Protein AF-A0A517Y2Q1-F1 (afdb_monomer)

Foldseek 3Di:
DDPVQCLVLLVVLCVPCLVVLLVLLLVLADDDDRLCSQLNFAAPPDDDPSNNSSHQPALVSLLVQCVPPPRVVSNLSSLVSNLPDPPDALCSRQNPPSSVSLLRSLLSNCVNDDPPGSSQSSCCVHPVSDHDLVSCVSRVNHD

Radius of gyration: 13.89 Å; Cα contacts (8 Å, |Δi|>4): 189; chains: 1; bounding box: 36×33×30 Å

Nearest PDB structures (foldseek):
  2jek-assembly1_A  TM=9.852E-01  e=1.139E-14  Mycobacterium tuberculosis H37Rv
  3fex-assembly3_C  TM=3.841E-01  e=2.816E+00  Homo sapiens

Secondary structure (DSSP, 8-state):
---TT-THHHHHHHHHHHHHHHHHHHTT---SS-HHHHS--BTTS--SHHHHHT-B-SHHHHHHHHHSTTHHHHHHHHHHHHHT-TT--HHHHH-TTHHHHHHHHHHHHHTTSPTT-HHHHHHHHHHTT---HHHHHHTT---

Organism: NCBI:txid2528023

Solvent-accessible surface area (backbone atoms only — not comparable to full-atom values): 8040 Å² total; per-residue (Å²): 142,82,66,93,75,54,60,64,59,40,55,63,62,38,70,80,44,47,70,55,53,45,51,25,34,60,70,40,38,58,85,76,96,50,60,47,60,68,49,45,30,55,48,83,77,48,87,49,73,65,35,53,72,39,25,38,86,44,70,72,48,50,42,50,42,54,70,31,90,63,54,19,60,52,45,54,51,47,45,46,35,50,63,65,42,74,99,60,52,42,51,66,26,49,30,88,72,44,30,62,38,50,43,28,17,26,38,56,48,40,74,64,46,66,91,89,33,64,32,48,51,40,27,43,72,62,45,81,54,56,68,35,62,67,53,32,41,76,72,71,72,45,132

InterPro domains:
  IPR014937 Protein of unknown function DUF1810 [PF08837] (4-139)
  IPR014937 Protein of unknown function DUF1810 [PIRSF008546] (1-140)
  IPR036287 Rv1873-like superfamily [G3DSA:1.25.40.380] (1-141)
  IPR036287 Rv1873-like superfamily [SSF140736] (3-140)

Structure (mmCIF, N/CA/C/O backbone):
data_AF-A0A517Y2Q1-F1
#
_entry.id   AF-A0A517Y2Q1-F1
#
loop_
_atom_site.group_PDB
_atom_site.id
_atom_site.type_symbol
_atom_site.label_atom_id
_atom_site.label_alt_id
_atom_site.label_comp_id
_atom_site.label_asym_id
_atom_site.label_entity_id
_atom_site.label_seq_id
_atom_site.pdbx_PDB_ins_code
_atom_site.Cartn_x
_atom_site.Cartn_y
_atom_site.Cartn_z
_atom_site.occupancy
_atom_site.B_iso_or_equiv
_atom_site.auth_seq_id
_atom_site.auth_comp_id
_atom_site.auth_asym_id
_atom_site.auth_atom_id
_atom_site.pdbx_PDB_model_num
ATOM 1 N N . MET A 1 1 ? 19.030 -11.825 -15.590 1.00 51.19 1 MET A N 1
ATOM 2 C CA . MET A 1 1 ? 18.817 -11.347 -14.207 1.00 51.19 1 MET A CA 1
ATOM 3 C C . MET A 1 1 ? 19.024 -9.845 -14.187 1.00 51.19 1 MET A C 1
ATOM 5 O O . MET A 1 1 ? 20.141 -9.390 -13.989 1.00 51.19 1 MET A O 1
ATOM 9 N N . SER A 1 2 ? 17.977 -9.079 -14.462 1.00 71.06 2 SER A N 1
ATOM 10 C CA . SER A 1 2 ? 17.989 -7.628 -14.285 1.00 71.06 2 SER A CA 1
ATOM 11 C C . SER A 1 2 ? 16.870 -7.298 -13.309 1.00 71.06 2 SER A C 1
ATOM 13 O O . SER A 1 2 ? 15.712 -7.567 -13.613 1.00 71.06 2 SER A O 1
ATOM 15 N N . ASP A 1 3 ? 17.223 -6.761 -12.145 1.00 84.56 3 ASP A N 1
ATOM 16 C CA . ASP A 1 3 ? 16.292 -6.111 -11.219 1.00 84.56 3 ASP A CA 1
ATOM 17 C C . ASP A 1 3 ? 16.521 -4.595 -11.335 1.00 84.56 3 ASP A C 1
ATOM 19 O O . ASP A 1 3 ? 17.195 -4.008 -10.487 1.00 84.56 3 ASP A O 1
ATOM 23 N N . PRO A 1 4 ? 16.075 -3.958 -12.440 1.00 92.69 4 PRO A N 1
ATOM 24 C CA . PRO A 1 4 ? 16.387 -2.555 -12.723 1.00 92.69 4 PRO A CA 1
ATOM 25 C C . PRO A 1 4 ? 15.811 -1.595 -11.676 1.00 92.69 4 PRO A C 1
ATOM 27 O O . PRO A 1 4 ? 16.238 -0.446 -11.607 1.00 92.69 4 PRO A O 1
ATOM 30 N N . PHE A 1 5 ? 14.860 -2.067 -10.867 1.00 97.00 5 PHE A N 1
ATOM 31 C CA . PHE A 1 5 ? 14.202 -1.293 -9.827 1.00 97.00 5 PHE A CA 1
ATOM 32 C C . PHE A 1 5 ? 14.641 -1.678 -8.404 1.00 97.00 5 PHE A C 1
ATOM 34 O O . PHE A 1 5 ? 14.122 -1.092 -7.464 1.00 97.00 5 PHE A O 1
ATOM 41 N N . ASP A 1 6 ? 15.562 -2.634 -8.207 1.00 97.19 6 ASP A N 1
ATOM 42 C CA . ASP A 1 6 ? 15.908 -3.201 -6.883 1.00 97.19 6 ASP A CA 1
ATOM 43 C C . ASP A 1 6 ? 14.653 -3.602 -6.074 1.00 97.19 6 ASP A C 1
ATOM 45 O O . ASP A 1 6 ? 14.491 -3.243 -4.903 1.00 97.19 6 ASP A O 1
ATOM 49 N N . LEU A 1 7 ? 13.713 -4.328 -6.692 1.00 98.19 7 LEU A N 1
ATOM 50 C CA . LEU A 1 7 ? 12.525 -4.867 -6.016 1.00 98.19 7 LEU A CA 1
ATOM 51 C C . LEU A 1 7 ?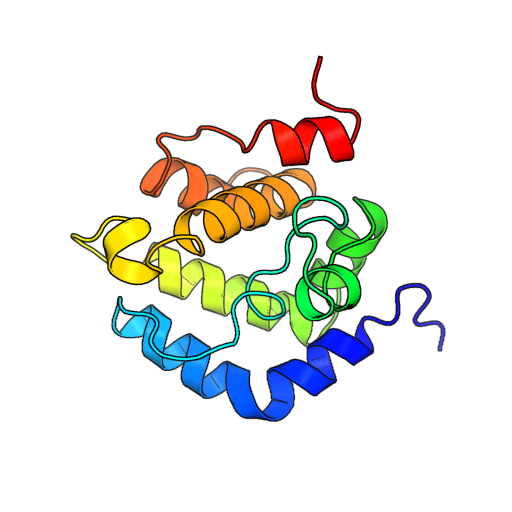 12.898 -5.832 -4.884 1.00 98.19 7 LEU A C 1
ATOM 53 O O . LEU A 1 7 ? 12.158 -5.970 -3.902 1.00 98.19 7 LEU A O 1
ATOM 57 N N . ALA A 1 8 ? 14.082 -6.444 -4.960 1.00 97.62 8 ALA A N 1
ATOM 58 C CA . ALA A 1 8 ? 14.627 -7.271 -3.893 1.00 97.62 8 ALA A CA 1
ATOM 59 C C . ALA A 1 8 ? 14.698 -6.531 -2.539 1.00 97.62 8 ALA A C 1
ATOM 61 O O . ALA A 1 8 ? 14.628 -7.178 -1.488 1.00 97.62 8 ALA A O 1
ATOM 62 N N . ARG A 1 9 ? 14.766 -5.188 -2.518 1.00 97.94 9 ARG A N 1
ATOM 63 C CA . ARG A 1 9 ? 14.704 -4.409 -1.268 1.00 97.94 9 ARG A CA 1
ATOM 64 C C . ARG A 1 9 ? 13.396 -4.599 -0.506 1.00 97.94 9 ARG A C 1
ATOM 66 O O . ARG A 1 9 ? 13.436 -4.680 0.720 1.00 97.94 9 ARG A O 1
ATOM 73 N N . PHE A 1 10 ? 12.268 -4.726 -1.204 1.00 98.50 10 PHE A N 1
ATOM 74 C CA . PHE A 1 10 ? 10.970 -4.988 -0.580 1.00 98.50 10 PHE A CA 1
ATOM 75 C C . PHE A 1 10 ? 10.881 -6.423 -0.075 1.00 98.50 10 PHE A C 1
ATOM 77 O O . PHE A 1 10 ? 10.449 -6.641 1.053 1.00 98.50 10 PHE A O 1
ATOM 84 N N . VAL A 1 11 ? 11.357 -7.393 -0.864 1.00 98.25 11 VAL A N 1
ATOM 85 C CA . VAL A 1 11 ? 11.357 -8.810 -0.467 1.00 98.25 11 VAL A CA 1
ATOM 86 C C . VAL A 1 11 ? 12.146 -9.007 0.827 1.00 98.25 11 VAL A C 1
ATOM 88 O O . VAL A 1 11 ? 11.646 -9.645 1.754 1.00 98.25 11 VAL A O 1
ATOM 91 N N . ARG A 1 12 ? 13.345 -8.411 0.918 1.00 98.00 12 ARG A N 1
ATOM 92 C CA . ARG A 1 12 ? 14.184 -8.457 2.127 1.00 98.00 12 ARG A CA 1
ATOM 93 C C . ARG A 1 12 ? 13.489 -7.825 3.333 1.00 98.00 12 ARG A C 1
ATOM 95 O O . ARG A 1 12 ? 13.510 -8.413 4.405 1.00 98.00 12 ARG A O 1
ATOM 102 N N . ALA A 1 13 ? 12.859 -6.662 3.163 1.00 97.44 13 ALA A N 1
ATOM 103 C CA . ALA A 1 13 ? 12.152 -5.980 4.250 1.00 97.44 13 ALA A CA 1
ATOM 104 C C . ALA A 1 13 ? 10.939 -6.779 4.752 1.00 97.44 13 ALA A C 1
ATOM 106 O O . ALA A 1 13 ? 10.700 -6.885 5.947 1.00 97.44 13 ALA A O 1
ATOM 107 N N . GLN A 1 14 ? 10.200 -7.401 3.835 1.00 98.38 14 GLN A N 1
ATOM 108 C CA . GLN A 1 14 ? 9.017 -8.197 4.152 1.00 98.38 14 GLN A CA 1
ATOM 109 C C . GLN A 1 14 ? 9.330 -9.581 4.739 1.00 98.38 14 GLN A C 1
ATOM 111 O O . GLN A 1 14 ? 8.409 -10.250 5.204 1.00 98.38 14 GLN A O 1
ATOM 116 N N . ALA A 1 15 ? 10.582 -10.049 4.682 1.00 96.75 15 ALA A N 1
ATOM 117 C CA . ALA A 1 15 ? 10.947 -11.426 5.021 1.00 96.75 15 ALA A CA 1
ATOM 118 C C . ALA A 1 15 ? 10.521 -11.838 6.440 1.00 96.75 15 ALA A C 1
ATOM 120 O O . ALA A 1 15 ? 10.081 -12.969 6.633 1.00 96.75 15 ALA A O 1
ATOM 121 N N . HIS A 1 16 ? 10.603 -10.914 7.400 1.00 92.31 16 HIS A N 1
ATOM 122 C CA . HIS A 1 16 ? 10.232 -11.161 8.795 1.00 92.31 16 HIS A CA 1
ATOM 123 C C . HIS A 1 16 ? 8.910 -10.496 9.198 1.00 92.31 16 HIS A C 1
ATOM 125 O O . HIS A 1 16 ? 8.239 -10.990 10.098 1.00 92.31 16 HIS A O 1
ATOM 131 N N . ASP A 1 17 ? 8.489 -9.449 8.486 1.00 96.31 17 ASP A N 1
ATOM 132 C CA . ASP A 1 17 ? 7.378 -8.603 8.934 1.00 96.31 17 ASP A CA 1
ATOM 133 C C . ASP A 1 17 ? 6.051 -8.902 8.237 1.00 96.31 17 ASP A C 1
ATOM 135 O O . ASP A 1 17 ? 4.995 -8.570 8.767 1.00 96.31 17 ASP A O 1
ATOM 139 N N . TYR A 1 18 ? 6.064 -9.518 7.048 1.00 98.50 18 TYR A N 1
ATOM 140 C CA . TYR A 1 18 ? 4.843 -9.650 6.244 1.00 98.50 18 TYR A CA 1
ATOM 141 C C . TYR A 1 18 ? 3.75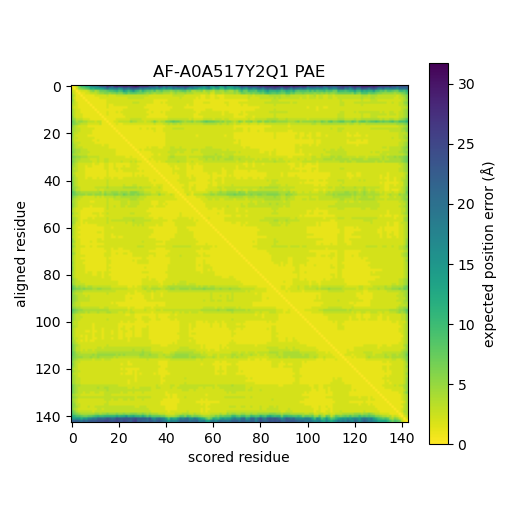9 -10.483 6.937 1.00 98.50 18 TYR A C 1
ATOM 143 O O . TYR A 1 18 ? 2.584 -10.132 6.886 1.00 98.50 18 TYR A O 1
ATOM 151 N N . SER A 1 19 ? 4.150 -11.567 7.611 1.00 98.25 19 SER A N 1
ATOM 152 C CA . SER A 1 19 ? 3.206 -12.424 8.337 1.00 98.25 19 SER A CA 1
ATOM 153 C C . SER A 1 19 ? 2.525 -11.681 9.492 1.00 98.25 19 SER A C 1
ATOM 155 O O . SER A 1 19 ? 1.308 -11.777 9.642 1.00 98.25 19 SER A O 1
ATOM 157 N N . ALA A 1 20 ? 3.286 -10.888 10.252 1.00 98.38 20 ALA A N 1
ATOM 158 C CA . ALA A 1 20 ? 2.766 -10.043 11.322 1.00 98.38 20 ALA A CA 1
ATOM 159 C C . ALA A 1 20 ? 1.876 -8.922 10.766 1.00 98.38 20 ALA A C 1
ATOM 161 O O . ALA A 1 20 ? 0.749 -8.757 11.221 1.00 98.38 20 ALA A O 1
ATOM 162 N N . ALA A 1 21 ? 2.324 -8.225 9.716 1.00 98.62 21 ALA A N 1
ATOM 163 C CA . ALA A 1 21 ? 1.544 -7.186 9.048 1.00 98.62 21 ALA A CA 1
ATOM 164 C C . ALA A 1 21 ? 0.185 -7.707 8.564 1.00 98.62 21 ALA A C 1
ATOM 166 O O . ALA A 1 21 ? -0.847 -7.072 8.770 1.00 98.62 21 ALA A O 1
ATOM 167 N N . LEU A 1 22 ? 0.170 -8.894 7.956 1.00 98.81 22 LEU A N 1
ATOM 168 C CA . LEU A 1 22 ? -1.053 -9.536 7.497 1.00 98.81 22 LEU A CA 1
ATOM 169 C C . LEU A 1 22 ? -1.986 -9.904 8.658 1.00 98.81 22 LEU A C 1
ATOM 171 O O . LEU A 1 22 ? -3.197 -9.711 8.545 1.00 98.81 22 LEU A O 1
ATOM 175 N N . ALA A 1 23 ? -1.446 -10.416 9.766 1.00 98.69 23 ALA A N 1
ATOM 176 C CA . ALA A 1 23 ? -2.229 -10.727 10.959 1.00 98.69 23 ALA A CA 1
ATOM 177 C C . ALA A 1 23 ? -2.847 -9.463 11.584 1.00 98.69 23 ALA A C 1
ATOM 179 O O . ALA A 1 23 ? -4.042 -9.452 11.874 1.00 98.69 23 ALA A O 1
ATOM 180 N N . GLU A 1 24 ? -2.070 -8.387 11.712 1.00 98.75 24 GLU A N 1
ATOM 181 C CA . GLU A 1 24 ? -2.520 -7.083 12.217 1.00 98.75 24 GLU A CA 1
ATOM 182 C C . GLU A 1 24 ? -3.633 -6.479 11.344 1.00 98.75 24 GLU A C 1
ATOM 184 O O . GLU A 1 24 ? -4.681 -6.060 11.844 1.00 98.75 24 GLU A O 1
ATOM 189 N N . VAL A 1 25 ? -3.458 -6.493 10.017 1.00 98.69 25 VAL A N 1
ATOM 190 C CA . VAL A 1 25 ? -4.483 -6.013 9.076 1.00 98.69 25 VAL A CA 1
ATOM 191 C C . VAL A 1 25 ? -5.757 -6.849 9.185 1.00 98.69 25 VAL A C 1
ATOM 193 O O . VAL A 1 25 ? -6.841 -6.279 9.261 1.00 98.69 25 VAL A O 1
ATOM 196 N N . ARG A 1 26 ? -5.653 -8.184 9.262 1.00 98.62 26 ARG A N 1
ATOM 197 C CA . ARG A 1 26 ? -6.817 -9.071 9.459 1.00 98.62 26 ARG A CA 1
ATOM 198 C C . ARG A 1 26 ? -7.519 -8.829 10.796 1.00 98.62 26 ARG A C 1
ATOM 200 O O . ARG A 1 26 ? -8.740 -8.917 10.860 1.00 98.62 26 ARG A O 1
ATOM 207 N N . ALA A 1 27 ? -6.772 -8.483 11.842 1.00 98.44 27 ALA A N 1
ATOM 208 C CA . ALA A 1 27 ? -7.323 -8.070 13.133 1.00 98.44 27 ALA A CA 1
ATOM 209 C C . ALA A 1 27 ? -7.947 -6.656 13.100 1.00 98.44 27 ALA A C 1
ATOM 211 O O . ALA A 1 27 ? -8.545 -6.202 14.081 1.00 98.44 27 ALA A O 1
ATOM 212 N N . GLY A 1 28 ? -7.818 -5.943 11.976 1.00 98.44 28 GLY A N 1
ATOM 213 C CA . GLY A 1 28 ? -8.354 -4.605 11.776 1.00 98.44 28 GLY A CA 1
ATOM 214 C C . GLY A 1 28 ? -7.635 -3.539 12.595 1.00 98.44 28 GLY A C 1
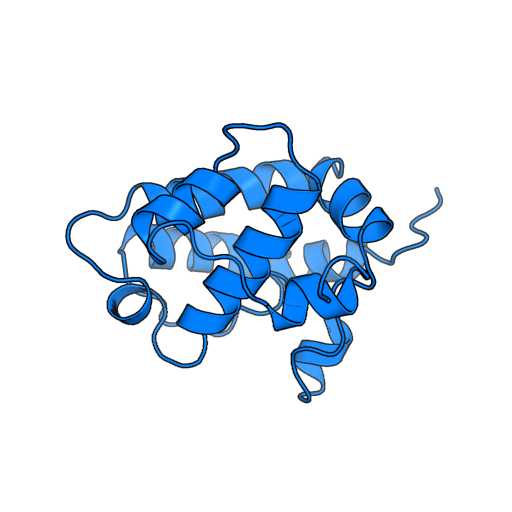ATOM 215 O O . GLY A 1 28 ? -8.243 -2.509 12.890 1.00 98.44 28 GLY A O 1
ATOM 216 N N . ARG A 1 29 ? -6.393 -3.790 13.024 1.00 98.44 29 ARG A N 1
ATOM 217 C CA . ARG A 1 29 ? -5.572 -2.828 13.762 1.00 98.44 29 ARG A CA 1
ATOM 218 C C . ARG A 1 29 ? -4.092 -3.089 13.513 1.00 98.44 29 ARG A C 1
ATOM 220 O O . ARG A 1 29 ? -3.557 -4.116 13.909 1.00 98.44 29 ARG A O 1
ATOM 227 N N . LYS A 1 30 ? -3.440 -2.116 12.891 1.00 98.31 30 LYS A N 1
ATOM 228 C CA . LYS A 1 30 ? -1.996 -2.037 12.730 1.00 98.31 30 LYS A CA 1
ATOM 229 C C . LYS A 1 30 ? -1.332 -1.684 14.061 1.00 98.31 30 LYS A C 1
ATOM 231 O O . LYS A 1 30 ? -1.752 -0.745 14.734 1.00 98.31 30 LYS A O 1
ATOM 236 N N . GLU A 1 31 ? -0.252 -2.383 14.384 1.00 97.62 31 GLU A N 1
ATOM 237 C CA . GLU A 1 31 ? 0.500 -2.218 15.635 1.00 97.62 31 GLU A CA 1
ATOM 238 C C . GLU A 1 31 ? 2.002 -2.008 15.384 1.00 97.62 31 GLU A C 1
ATOM 240 O O . GLU A 1 31 ? 2.650 -1.267 16.123 1.00 97.62 31 GLU A O 1
ATOM 245 N N . SER A 1 32 ? 2.548 -2.570 14.300 1.00 96.56 32 SER A N 1
ATOM 246 C CA . SER A 1 32 ? 3.994 -2.583 14.034 1.00 96.56 32 SER A CA 1
ATOM 247 C C . SER A 1 32 ? 4.436 -1.665 12.878 1.00 96.56 32 SER A C 1
ATOM 249 O O . SER A 1 32 ? 3.645 -1.005 12.195 1.00 96.56 32 SER A O 1
ATOM 251 N N . HIS A 1 33 ? 5.749 -1.575 12.642 1.00 95.94 33 HIS A N 1
ATOM 252 C CA . HIS A 1 33 ? 6.375 -0.580 11.757 1.00 95.94 33 HIS A CA 1
ATOM 253 C C . HIS A 1 33 ? 6.692 -1.081 10.337 1.00 95.94 33 HIS A C 1
ATOM 255 O O . HIS A 1 33 ? 7.846 -1.073 9.925 1.00 95.94 33 HIS A O 1
ATOM 261 N N . TRP A 1 34 ? 5.677 -1.438 9.548 1.00 97.94 34 TRP A N 1
ATOM 262 C CA . TRP A 1 34 ? 5.875 -2.048 8.218 1.00 97.94 34 TRP A CA 1
ATOM 263 C C . TRP A 1 34 ? 5.276 -1.276 7.029 1.00 97.94 34 TRP A C 1
ATOM 265 O O . TRP A 1 34 ? 5.424 -1.692 5.877 1.00 97.94 34 TRP A O 1
ATOM 275 N N . MET A 1 35 ? 4.615 -0.135 7.273 1.00 98.25 35 MET A N 1
ATOM 276 C CA . MET A 1 35 ? 3.778 0.544 6.268 1.00 98.25 35 MET A CA 1
ATOM 277 C C . MET A 1 35 ? 4.510 0.820 4.947 1.00 98.25 35 MET A C 1
ATOM 279 O O . MET A 1 35 ? 3.975 0.556 3.876 1.00 98.25 35 MET A O 1
ATOM 283 N N . TRP A 1 36 ? 5.757 1.297 5.009 1.00 98.38 36 TRP A N 1
ATOM 284 C CA . TRP A 1 36 ? 6.504 1.744 3.826 1.00 98.38 36 TRP A CA 1
ATOM 285 C C . TRP A 1 36 ? 6.779 0.656 2.786 1.00 98.38 36 TRP A C 1
ATOM 287 O O . TRP A 1 36 ? 6.895 0.981 1.611 1.00 98.38 36 TRP A O 1
ATOM 297 N N . TYR A 1 37 ? 6.936 -0.600 3.206 1.00 98.12 37 TYR A N 1
ATOM 298 C CA . TYR A 1 37 ? 7.338 -1.702 2.323 1.00 98.12 37 TYR A CA 1
ATOM 299 C C . TYR A 1 37 ? 6.271 -2.786 2.165 1.00 98.12 37 TYR A C 1
ATOM 301 O O . TYR A 1 37 ? 6.436 -3.662 1.316 1.00 98.12 37 TYR A O 1
ATOM 309 N N . VAL A 1 38 ? 5.184 -2.722 2.936 1.00 98.56 38 VAL A N 1
ATOM 310 C CA . VAL A 1 38 ? 3.997 -3.576 2.764 1.00 98.56 38 VAL A CA 1
ATOM 311 C C . VAL A 1 38 ? 2.912 -2.868 1.946 1.00 98.56 38 VAL A C 1
ATOM 313 O O . VAL A 1 38 ? 2.341 -3.485 1.054 1.00 98.56 38 VAL A O 1
ATOM 316 N N . PHE A 1 39 ? 2.695 -1.568 2.178 1.00 98.56 39 PHE A N 1
ATOM 317 C CA . PHE A 1 39 ? 1.822 -0.705 1.372 1.00 98.56 39 PHE A CA 1
ATOM 318 C C . PHE A 1 39 ? 2.654 0.434 0.757 1.00 98.56 39 PHE A C 1
ATOM 320 O O . PHE A 1 39 ? 2.562 1.589 1.189 1.00 98.56 39 PHE A O 1
ATOM 327 N N . PRO A 1 40 ? 3.534 0.127 -0.214 1.00 98.19 40 PRO A N 1
ATOM 328 C CA . PRO A 1 40 ? 4.470 1.109 -0.735 1.00 98.19 40 PRO A CA 1
ATOM 329 C C . PRO A 1 40 ? 3.757 2.207 -1.535 1.00 98.19 40 PRO A C 1
ATOM 331 O O . PRO A 1 40 ? 2.841 1.954 -2.311 1.00 98.19 40 PRO A O 1
ATOM 334 N N . GLN A 1 41 ? 4.203 3.447 -1.355 1.00 97.94 41 GLN A N 1
ATOM 335 C CA . GLN A 1 41 ? 3.689 4.622 -2.064 1.00 97.94 41 GLN A CA 1
ATOM 336 C C . GLN A 1 41 ? 4.778 5.220 -2.965 1.00 97.94 41 GLN A C 1
ATOM 338 O O . GLN A 1 41 ? 5.951 4.859 -2.845 1.00 97.94 41 GLN A O 1
ATOM 343 N N . LEU A 1 42 ? 4.419 6.162 -3.841 1.00 98.25 42 LEU A N 1
ATOM 344 C CA . LEU A 1 42 ? 5.405 6.828 -4.696 1.00 98.25 42 LEU A CA 1
ATOM 345 C C . LEU A 1 42 ? 6.496 7.551 -3.897 1.00 98.25 42 LEU A C 1
ATOM 347 O O . LEU A 1 42 ? 6.246 8.190 -2.867 1.00 98.25 42 LEU A O 1
ATOM 351 N N . ALA A 1 43 ? 7.716 7.492 -4.425 1.00 97.56 43 ALA A N 1
ATOM 352 C CA . ALA A 1 43 ? 8.825 8.318 -3.985 1.00 97.56 43 ALA A CA 1
ATOM 353 C C . ALA A 1 43 ? 8.450 9.809 -4.092 1.00 97.56 43 ALA A C 1
ATOM 355 O O . ALA A 1 43 ? 7.773 10.235 -5.022 1.00 97.56 43 ALA A O 1
ATOM 356 N N . GLY A 1 44 ? 8.869 10.609 -3.108 1.00 96.06 44 GLY A N 1
ATOM 357 C CA . GLY A 1 44 ? 8.528 12.037 -3.018 1.00 96.06 44 GLY A CA 1
ATOM 358 C C . GLY A 1 44 ? 7.284 12.359 -2.178 1.00 96.06 44 GLY A C 1
ATOM 359 O O . GLY A 1 44 ? 7.088 13.515 -1.799 1.00 96.06 44 GLY A O 1
ATOM 360 N 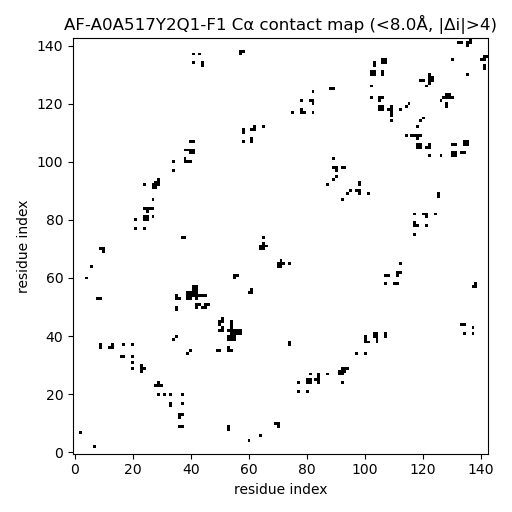N . LEU A 1 45 ? 6.475 11.362 -1.801 1.00 95.69 45 LEU A N 1
ATOM 361 C CA . LEU A 1 45 ? 5.357 11.575 -0.869 1.00 95.69 45 LEU A CA 1
ATOM 362 C C . LEU A 1 45 ? 5.814 11.692 0.591 1.00 95.69 45 LEU A C 1
ATOM 364 O O . LEU A 1 45 ? 5.247 12.484 1.346 1.00 95.69 45 LEU A O 1
ATOM 368 N N . GLY A 1 46 ? 6.853 10.944 0.975 1.00 93.44 46 GLY A N 1
ATOM 369 C CA . GLY A 1 46 ? 7.451 10.968 2.312 1.00 93.44 46 GLY A CA 1
ATOM 370 C C . GLY A 1 46 ? 8.904 11.451 2.319 1.00 93.44 46 GLY A C 1
ATOM 371 O O . GLY A 1 46 ? 9.641 11.263 1.354 1.00 93.44 46 GLY A O 1
ATOM 372 N N . SER A 1 47 ? 9.326 12.045 3.438 1.00 92.56 47 SER A N 1
ATOM 373 C CA . SER A 1 47 ? 10.654 12.657 3.610 1.00 92.56 47 SER A CA 1
ATOM 374 C C . SER A 1 47 ? 11.595 11.889 4.545 1.00 92.56 47 SER A C 1
ATOM 376 O O . SER A 1 47 ? 12.765 12.255 4.662 1.00 92.56 47 SER A O 1
ATOM 378 N N . SER A 1 48 ? 11.139 10.828 5.217 1.00 95.75 48 SER A N 1
ATOM 379 C CA . SER A 1 48 ? 12.017 10.036 6.087 1.00 95.75 48 SER A CA 1
ATOM 380 C C . SER A 1 48 ? 13.003 9.188 5.267 1.00 95.75 48 SER A C 1
ATOM 382 O O . SER A 1 48 ? 12.704 8.838 4.121 1.00 95.75 48 SER A O 1
ATOM 384 N N . PRO A 1 49 ? 14.167 8.805 5.829 1.00 96.75 49 PRO A N 1
ATOM 385 C CA . PRO A 1 49 ? 15.090 7.886 5.160 1.00 96.75 49 PRO A CA 1
ATOM 386 C C . PRO A 1 49 ? 14.410 6.583 4.715 1.00 96.75 49 PRO A C 1
ATOM 388 O O . PRO A 1 49 ? 14.609 6.140 3.586 1.00 96.75 49 PRO A O 1
ATOM 391 N N . THR A 1 50 ? 13.539 6.020 5.557 1.00 96.12 50 THR A N 1
ATOM 392 C CA . THR A 1 50 ? 12.755 4.814 5.249 1.00 96.12 50 THR A CA 1
ATOM 393 C C . THR A 1 50 ? 11.770 5.045 4.103 1.00 96.12 50 THR A C 1
ATOM 395 O O . THR A 1 50 ? 11.678 4.213 3.204 1.00 96.12 50 THR A O 1
ATOM 398 N N . ALA A 1 51 ? 11.079 6.192 4.084 1.00 95.56 51 ALA A N 1
ATOM 399 C CA . ALA A 1 51 ? 10.161 6.542 3.001 1.00 95.56 51 ALA A CA 1
ATOM 400 C C . ALA A 1 51 ? 10.882 6.766 1.666 1.00 95.56 51 ALA A C 1
ATOM 402 O O . ALA A 1 51 ? 10.355 6.387 0.628 1.00 95.56 51 ALA A O 1
ATOM 403 N N . ARG A 1 52 ? 12.097 7.331 1.682 1.00 95.94 52 ARG A N 1
ATOM 404 C CA . ARG A 1 52 ? 12.931 7.436 0.475 1.00 95.94 52 ARG A CA 1
ATOM 405 C C . ARG A 1 52 ? 13.393 6.069 -0.018 1.00 95.94 52 ARG A C 1
ATOM 407 O O . ARG A 1 52 ? 13.325 5.808 -1.210 1.00 95.94 52 ARG A O 1
ATOM 414 N N . LYS A 1 53 ? 13.829 5.192 0.892 1.00 97.81 53 LYS A N 1
ATOM 415 C CA . LYS A 1 53 ? 14.321 3.848 0.552 1.00 97.81 53 LYS A CA 1
ATOM 416 C C . LYS A 1 53 ? 13.245 2.971 -0.096 1.00 97.81 53 LYS A C 1
ATOM 418 O O . LYS A 1 53 ? 13.537 2.250 -1.045 1.00 97.81 53 LYS A O 1
ATOM 423 N N . TYR A 1 54 ? 12.020 3.015 0.422 1.00 98.38 54 TYR A N 1
ATOM 424 C CA . TYR A 1 54 ? 10.915 2.162 -0.034 1.00 98.38 54 TYR A CA 1
ATOM 425 C C . TYR A 1 54 ? 9.882 2.897 -0.897 1.00 98.38 54 TYR A C 1
ATOM 427 O O . TYR A 1 54 ? 8.821 2.352 -1.185 1.00 98.38 54 TYR A O 1
ATOM 435 N N . GLY A 1 55 ? 10.184 4.122 -1.327 1.00 98.25 55 GLY A N 1
ATOM 436 C CA . GLY A 1 55 ? 9.370 4.819 -2.313 1.00 98.25 55 GLY A CA 1
ATOM 437 C C . GLY A 1 55 ? 9.452 4.119 -3.668 1.00 98.25 55 GLY A C 1
ATOM 438 O O . GLY A 1 55 ? 10.542 3.747 -4.107 1.00 98.25 55 GLY A O 1
ATOM 439 N N . VAL A 1 56 ? 8.303 3.951 -4.320 1.00 98.56 56 VAL A N 1
ATOM 440 C CA . VAL A 1 56 ? 8.208 3.458 -5.701 1.00 98.56 56 VAL A CA 1
ATOM 441 C C . VAL A 1 56 ? 8.525 4.612 -6.649 1.00 98.56 56 VAL A C 1
ATOM 443 O O . VAL A 1 56 ? 7.930 5.682 -6.546 1.00 98.56 56 VAL A O 1
ATOM 446 N N . SER A 1 57 ? 9.473 4.425 -7.557 1.00 97.75 57 SER A N 1
ATOM 447 C CA . SER A 1 57 ? 10.001 5.477 -8.436 1.00 97.75 57 SER A CA 1
ATOM 448 C C . SER A 1 57 ? 9.001 5.972 -9.483 1.00 97.75 57 SER A C 1
ATOM 450 O O . SER A 1 57 ? 9.129 7.098 -9.955 1.00 97.75 57 SER A O 1
ATOM 452 N N . GLY A 1 58 ? 7.990 5.173 -9.828 1.00 97.50 58 GLY A N 1
ATOM 453 C CA . GLY A 1 58 ? 6.955 5.560 -10.779 1.00 97.50 58 GLY A CA 1
ATOM 454 C C . GLY A 1 58 ? 6.128 4.380 -11.279 1.00 97.50 58 GLY A C 1
ATOM 455 O O . GLY A 1 58 ? 6.189 3.276 -10.736 1.00 97.50 58 GLY A O 1
ATOM 456 N N . ARG A 1 59 ? 5.375 4.627 -12.355 1.00 97.88 59 ARG A N 1
ATOM 457 C CA . ARG A 1 59 ? 4.464 3.664 -12.990 1.00 97.88 59 ARG A CA 1
ATOM 458 C C . ARG A 1 59 ? 5.145 2.341 -13.359 1.00 97.88 59 ARG A C 1
ATOM 460 O O . ARG A 1 59 ? 4.667 1.289 -12.956 1.00 97.88 59 ARG A O 1
ATOM 467 N N . ALA A 1 60 ? 6.291 2.397 -14.039 1.00 97.88 60 ALA A N 1
ATOM 468 C CA . ALA A 1 60 ? 6.998 1.198 -14.494 1.00 97.88 60 ALA A CA 1
ATOM 469 C C . ALA A 1 60 ? 7.475 0.303 -13.333 1.00 97.88 60 ALA A C 1
ATOM 471 O O . ALA A 1 60 ? 7.412 -0.921 -13.426 1.00 97.88 60 ALA A O 1
ATOM 472 N N . GLU A 1 61 ? 7.910 0.895 -12.215 1.00 98.56 61 GLU A N 1
ATOM 473 C CA . GLU A 1 61 ? 8.271 0.110 -11.033 1.00 98.56 61 GLU A CA 1
ATOM 474 C C . GLU A 1 61 ? 7.035 -0.483 -10.350 1.00 98.56 61 GLU A C 1
ATOM 476 O O . GLU A 1 61 ? 7.087 -1.627 -9.910 1.00 98.56 61 GLU A O 1
ATOM 481 N N . ALA A 1 62 ? 5.920 0.250 -10.278 1.00 98.56 62 ALA A N 1
ATOM 482 C CA . ALA A 1 62 ? 4.674 -0.273 -9.717 1.00 98.56 62 ALA A CA 1
ATOM 483 C C . ALA A 1 62 ? 4.127 -1.458 -10.537 1.00 98.56 62 ALA A C 1
ATOM 485 O O . ALA A 1 62 ? 3.703 -2.460 -9.961 1.00 98.56 62 ALA A O 1
ATOM 486 N N . GLU A 1 63 ? 4.197 -1.384 -11.869 1.00 98.50 63 GLU A N 1
ATOM 487 C CA . GLU A 1 63 ? 3.867 -2.493 -12.776 1.00 98.50 63 GLU A CA 1
ATOM 488 C C . GLU A 1 63 ? 4.790 -3.695 -12.538 1.00 98.50 63 GLU A C 1
ATOM 490 O O . GLU A 1 63 ? 4.316 -4.821 -12.366 1.00 98.50 63 GLU A O 1
ATOM 495 N N . ALA A 1 64 ? 6.103 -3.461 -12.439 1.00 98.38 64 ALA A N 1
ATOM 496 C CA . ALA A 1 64 ? 7.071 -4.510 -12.132 1.00 98.38 64 ALA A CA 1
ATOM 497 C C . ALA A 1 64 ? 6.839 -5.132 -10.743 1.00 98.38 64 ALA A C 1
ATOM 499 O O . ALA A 1 64 ? 6.952 -6.347 -10.592 1.00 98.38 64 ALA A O 1
ATOM 500 N N . TYR A 1 65 ? 6.474 -4.327 -9.740 1.00 98.62 65 TYR A N 1
ATOM 501 C CA . TYR A 1 65 ? 6.128 -4.785 -8.394 1.00 98.62 65 TYR A CA 1
ATOM 502 C C . TYR A 1 65 ? 4.916 -5.719 -8.435 1.00 98.62 65 TYR A C 1
ATOM 504 O O . TYR A 1 65 ? 4.949 -6.797 -7.839 1.00 98.62 65 TYR A O 1
ATOM 512 N N . LEU A 1 66 ? 3.861 -5.331 -9.157 1.00 98.06 66 LEU A N 1
ATOM 513 C CA . LEU A 1 66 ? 2.637 -6.122 -9.275 1.00 98.06 66 LEU A CA 1
ATOM 514 C C . LEU A 1 66 ? 2.866 -7.429 -10.054 1.00 98.06 66 LEU A C 1
ATOM 516 O O . LEU A 1 66 ? 2.303 -8.460 -9.693 1.00 98.06 66 LEU A O 1
ATOM 520 N N . ALA A 1 67 ? 3.722 -7.407 -11.078 1.00 98.12 67 ALA A N 1
ATOM 521 C CA . ALA A 1 67 ? 4.093 -8.588 -11.862 1.00 98.12 67 ALA A CA 1
ATOM 522 C C . ALA A 1 67 ? 5.119 -9.504 -11.163 1.00 98.12 67 ALA A C 1
ATOM 524 O O . ALA A 1 67 ? 5.357 -10.629 -11.608 1.00 98.12 67 ALA A O 1
ATOM 525 N N . HIS A 1 68 ? 5.758 -9.043 -10.086 1.00 98.31 68 HIS A N 1
ATOM 526 C CA . HIS A 1 68 ? 6.810 -9.795 -9.413 1.00 98.31 68 HIS A CA 1
ATOM 527 C C . HIS A 1 68 ? 6.238 -11.038 -8.694 1.00 98.31 68 HIS A C 1
ATOM 529 O O . HIS A 1 68 ? 5.299 -10.910 -7.905 1.00 98.31 68 HIS A O 1
ATOM 535 N N . PRO A 1 69 ? 6.851 -12.233 -8.838 1.00 97.81 69 PRO A N 1
ATOM 536 C CA . PRO A 1 69 ? 6.271 -13.511 -8.396 1.00 97.81 69 PRO A CA 1
ATOM 537 C C . PRO A 1 69 ? 6.042 -13.639 -6.882 1.00 97.81 69 PRO A C 1
ATOM 539 O O . PRO A 1 69 ? 5.205 -14.421 -6.451 1.00 97.81 69 PRO A O 1
ATOM 542 N N . VAL A 1 70 ? 6.787 -12.890 -6.064 1.00 98.19 70 VAL A N 1
ATOM 543 C CA . VAL A 1 70 ? 6.584 -12.818 -4.601 1.00 98.19 70 VAL A CA 1
ATOM 544 C C . VAL A 1 70 ? 5.761 -11.596 -4.180 1.00 98.19 70 VAL A C 1
ATOM 546 O O . VAL A 1 70 ? 4.775 -11.733 -3.462 1.00 98.19 70 VAL A O 1
ATOM 549 N N . LEU A 1 71 ? 6.173 -10.394 -4.596 1.00 98.69 71 LEU A N 1
ATOM 550 C CA . LEU A 1 71 ? 5.564 -9.140 -4.160 1.00 98.69 71 LEU A CA 1
ATOM 551 C C . LEU A 1 71 ? 4.130 -8.962 -4.669 1.00 98.69 71 LEU A C 1
ATOM 553 O O . LEU A 1 71 ? 3.291 -8.540 -3.885 1.00 98.69 71 LEU A O 1
ATOM 557 N N . GLY A 1 72 ? 3.831 -9.331 -5.918 1.00 98.50 72 GLY A N 1
ATOM 558 C CA . GLY A 1 72 ? 2.486 -9.235 -6.491 1.00 98.50 72 GLY A CA 1
ATOM 559 C C . GLY A 1 72 ? 1.439 -10.003 -5.676 1.00 98.50 72 GLY A C 1
ATOM 560 O O . GLY A 1 72 ? 0.502 -9.381 -5.170 1.00 98.50 72 GLY A O 1
ATOM 561 N N . PRO A 1 73 ? 1.612 -11.324 -5.457 1.00 98.69 73 PRO A N 1
ATOM 562 C CA . PRO A 1 73 ? 0.701 -12.105 -4.619 1.00 98.69 73 PRO A CA 1
ATOM 563 C C . PRO A 1 73 ? 0.552 -11.549 -3.200 1.00 98.69 73 PRO A C 1
ATOM 565 O O . PRO A 1 73 ? -0.567 -11.436 -2.703 1.00 98.69 73 PRO A O 1
ATOM 568 N N . ARG A 1 74 ? 1.656 -11.124 -2.570 1.00 98.75 74 ARG A N 1
ATOM 569 C CA . ARG A 1 74 ? 1.627 -10.510 -1.234 1.00 98.75 74 ARG A CA 1
ATOM 570 C C . ARG A 1 74 ? 0.851 -9.195 -1.203 1.00 98.75 74 ARG A C 1
ATOM 572 O O . ARG A 1 74 ? 0.133 -8.926 -0.240 1.00 98.75 74 ARG A O 1
ATOM 579 N N . LEU A 1 75 ? 0.999 -8.374 -2.237 1.00 98.75 75 LEU A N 1
ATOM 580 C CA . LEU A 1 75 ? 0.312 -7.095 -2.355 1.00 98.75 75 LEU A CA 1
ATOM 581 C C . LEU A 1 75 ? -1.200 -7.289 -2.455 1.00 98.75 75 LEU A C 1
ATOM 583 O O . LEU A 1 75 ? -1.961 -6.619 -1.761 1.00 98.75 75 LEU A O 1
ATOM 587 N N . LEU A 1 76 ? -1.620 -8.234 -3.298 1.00 98.81 76 LEU A N 1
ATOM 588 C CA . LEU A 1 76 ? -3.025 -8.576 -3.485 1.00 98.81 76 LEU A CA 1
ATOM 589 C C . LEU A 1 76 ? -3.625 -9.181 -2.214 1.00 98.81 76 LEU A C 1
ATOM 591 O O . LEU A 1 76 ? -4.718 -8.784 -1.817 1.00 98.81 76 LEU A O 1
ATOM 595 N N . GLU A 1 77 ? -2.905 -10.085 -1.545 1.00 98.88 77 GLU A N 1
ATOM 596 C CA . GLU A 1 77 ? -3.364 -10.708 -0.300 1.00 98.88 77 GLU A CA 1
ATOM 597 C C . GLU A 1 77 ? -3.597 -9.670 0.805 1.00 98.88 77 GLU A C 1
ATOM 599 O O . GLU A 1 77 ? -4.653 -9.674 1.441 1.00 98.88 77 GLU A O 1
ATOM 604 N N . ILE A 1 78 ? -2.651 -8.752 1.028 1.00 98.81 78 ILE A N 1
ATOM 605 C CA . ILE A 1 78 ? -2.784 -7.778 2.118 1.00 98.81 78 ILE A CA 1
ATOM 606 C C . ILE A 1 78 ? -3.793 -6.670 1.795 1.00 98.81 78 ILE A C 1
ATOM 608 O O . ILE A 1 78 ? -4.509 -6.214 2.687 1.00 98.81 78 ILE A O 1
ATOM 612 N N . ALA A 1 79 ? -3.920 -6.286 0.520 1.00 98.81 79 ALA A N 1
ATOM 613 C CA . ALA A 1 79 ? -4.974 -5.382 0.070 1.00 98.81 79 ALA A CA 1
ATOM 614 C C . ALA A 1 79 ? -6.366 -6.011 0.245 1.00 98.81 79 ALA A C 1
ATOM 616 O O . ALA A 1 79 ? -7.279 -5.345 0.732 1.00 98.81 79 ALA A O 1
ATOM 617 N N . ALA A 1 80 ? -6.521 -7.300 -0.078 1.00 98.81 80 ALA A N 1
ATOM 618 C CA . ALA A 1 80 ? -7.765 -8.033 0.141 1.00 98.81 80 ALA A CA 1
ATOM 619 C C . ALA A 1 80 ? -8.083 -8.187 1.635 1.00 98.81 80 ALA A C 1
ATOM 621 O O . ALA A 1 80 ? -9.231 -8.015 2.038 1.00 98.81 80 ALA A O 1
ATOM 622 N N . ALA A 1 81 ? -7.071 -8.441 2.472 1.00 98.81 81 ALA A N 1
ATOM 623 C CA . ALA A 1 81 ? -7.240 -8.486 3.921 1.00 98.81 81 ALA A CA 1
ATOM 624 C C . ALA A 1 81 ? -7.739 -7.145 4.476 1.00 98.81 81 ALA A C 1
ATOM 626 O O . ALA A 1 81 ? -8.684 -7.134 5.258 1.00 98.81 81 ALA A O 1
ATOM 627 N N . ALA A 1 82 ? -7.166 -6.022 4.030 1.00 98.81 82 ALA A N 1
ATOM 628 C CA . ALA A 1 82 ? -7.646 -4.694 4.408 1.00 98.8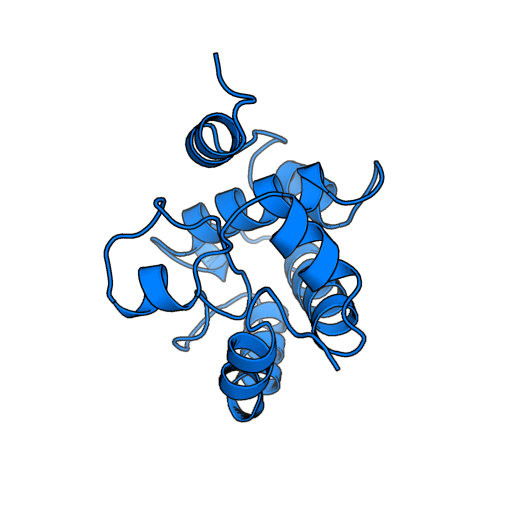1 82 ALA A CA 1
ATOM 629 C C . ALA A 1 82 ? -9.087 -4.463 3.920 1.00 98.81 82 ALA A C 1
ATOM 631 O O . ALA A 1 82 ? -9.945 -4.029 4.685 1.00 98.81 82 ALA A O 1
ATOM 632 N N . LEU A 1 83 ? -9.396 -4.823 2.671 1.00 98.69 83 LEU A N 1
ATOM 633 C CA . LEU A 1 83 ? -10.743 -4.701 2.112 1.00 98.69 83 LEU A CA 1
ATOM 634 C C . LEU A 1 83 ? -11.785 -5.532 2.881 1.00 98.69 83 LEU A C 1
ATOM 636 O O . LEU A 1 83 ? -12.944 -5.129 2.944 1.00 98.69 83 LEU A O 1
ATOM 640 N N . ALA A 1 84 ? -11.392 -6.637 3.513 1.00 98.69 84 ALA A N 1
ATOM 641 C CA . ALA A 1 84 ? -12.283 -7.491 4.294 1.00 98.69 84 ALA A CA 1
ATOM 642 C C . ALA A 1 84 ? -12.591 -6.966 5.715 1.00 98.69 84 ALA A C 1
ATOM 644 O O . ALA A 1 84 ? -13.485 -7.492 6.368 1.00 98.69 84 ALA A O 1
ATOM 645 N N . VAL A 1 85 ? -11.896 -5.935 6.221 1.00 98.62 85 VAL A N 1
ATOM 646 C CA . VAL A 1 85 ? -12.120 -5.433 7.595 1.00 98.62 85 VAL A CA 1
ATOM 647 C C . VAL A 1 85 ? -13.432 -4.652 7.703 1.00 98.62 85 VAL A C 1
ATOM 649 O O . VAL A 1 85 ? -13.522 -3.515 7.245 1.00 98.62 85 VAL A O 1
ATOM 652 N N . GLU A 1 86 ? -14.460 -5.215 8.322 1.00 97.62 86 GLU A N 1
ATOM 653 C CA . GLU A 1 86 ? -15.771 -4.563 8.449 1.00 97.62 86 GLU A CA 1
ATOM 654 C C . GLU A 1 86 ? -15.850 -3.567 9.619 1.00 97.62 86 GLU A C 1
ATOM 656 O O . GLU A 1 86 ? -15.129 -3.677 10.611 1.00 97.62 86 GLU A O 1
ATOM 661 N N . GLY A 1 87 ? -16.748 -2.581 9.503 1.00 97.44 87 GLY A N 1
ATOM 662 C CA . GLY A 1 87 ? -17.116 -1.681 10.605 1.00 97.44 87 GLY A CA 1
ATOM 663 C C . GLY A 1 87 ? -16.009 -0.748 11.111 1.00 97.44 87 GLY A C 1
ATOM 664 O O . GLY A 1 87 ? -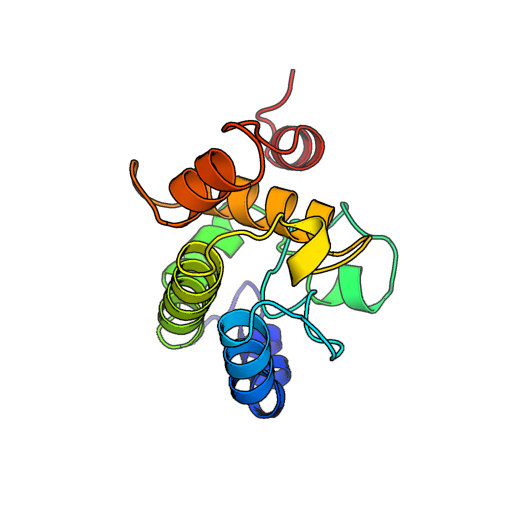16.130 -0.218 12.213 1.00 97.44 87 GLY A O 1
ATOM 665 N N . ARG A 1 88 ? -14.929 -0.558 10.345 1.00 98.12 88 ARG A N 1
ATOM 666 C CA . ARG A 1 88 ? -13.783 0.290 10.711 1.00 98.12 88 ARG A CA 1
ATOM 667 C C . ARG A 1 88 ? -13.397 1.215 9.572 1.00 98.12 88 ARG A C 1
ATOM 669 O O . ARG A 1 88 ? -13.451 0.816 8.410 1.00 98.12 88 ARG A O 1
ATOM 676 N N . THR A 1 89 ? -12.971 2.425 9.911 1.00 98.44 89 THR A N 1
ATOM 677 C CA . THR A 1 89 ? -12.386 3.379 8.960 1.00 98.44 89 THR A CA 1
ATOM 678 C C . THR A 1 89 ? -10.914 3.050 8.684 1.00 98.44 89 THR A C 1
ATOM 680 O O . THR A 1 89 ? -10.292 2.275 9.412 1.00 98.44 89 THR A O 1
ATOM 683 N N . ALA A 1 90 ? -10.311 3.664 7.658 1.00 98.38 90 ALA A N 1
ATOM 684 C CA . ALA A 1 90 ? -8.865 3.543 7.436 1.00 98.38 90 ALA A CA 1
ATOM 685 C C . ALA A 1 90 ? -8.063 4.062 8.638 1.00 98.38 90 ALA A C 1
ATOM 687 O O . ALA A 1 90 ? -7.043 3.476 8.993 1.00 98.38 90 ALA A O 1
ATOM 688 N N . PHE A 1 91 ? -8.553 5.118 9.293 1.00 98.44 91 PHE A N 1
ATOM 689 C CA . PHE A 1 91 ? -7.957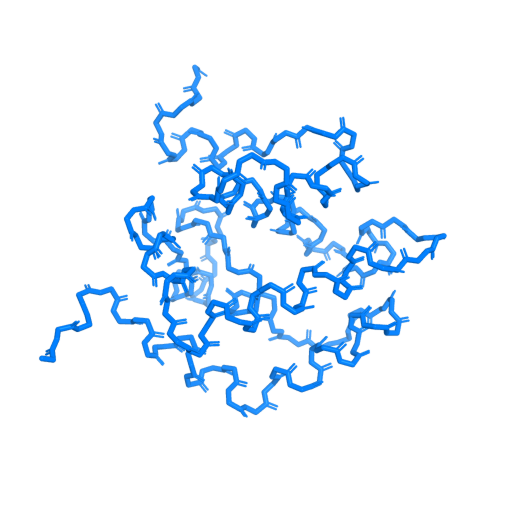 5.651 10.511 1.00 98.44 91 PHE A CA 1
ATOM 690 C C . PHE A 1 91 ? -8.005 4.638 11.663 1.00 98.44 91 PHE A C 1
ATOM 692 O O . PHE A 1 91 ? -6.998 4.451 12.338 1.00 98.44 91 PHE A O 1
ATOM 699 N N . ASP A 1 92 ? -9.118 3.927 11.857 1.00 98.31 92 ASP A N 1
ATOM 700 C CA . ASP A 1 92 ? -9.226 2.916 12.922 1.00 98.31 92 ASP A CA 1
ATOM 701 C C . ASP A 1 92 ? -8.277 1.729 12.709 1.00 98.31 92 ASP A C 1
ATOM 703 O O . ASP A 1 92 ? -7.784 1.144 13.676 1.00 98.31 92 ASP A O 1
ATOM 707 N N . VAL A 1 93 ? -8.040 1.353 11.446 1.00 98.50 93 VAL A N 1
ATOM 708 C CA . VAL A 1 93 ? -7.173 0.221 11.097 1.00 98.50 93 VAL A CA 1
ATOM 709 C C . VAL A 1 93 ? -5.703 0.617 11.109 1.00 98.50 93 VAL A C 1
ATOM 711 O O . VAL A 1 93 ? -4.894 -0.098 11.690 1.00 98.50 93 VAL A O 1
ATOM 714 N N . PHE A 1 94 ? -5.337 1.724 10.467 1.00 98.50 94 PHE A N 1
ATOM 715 C CA . PHE A 1 94 ? -3.936 2.072 10.213 1.00 98.50 94 PHE A CA 1
ATOM 716 C C . PHE A 1 94 ? -3.412 3.192 11.115 1.00 98.50 94 PHE A C 1
ATOM 718 O O . PHE A 1 94 ? -2.202 3.289 11.317 1.00 98.50 94 PHE A O 1
ATOM 725 N N . GLY A 1 95 ? -4.297 4.010 11.688 1.00 98.31 95 GLY A N 1
ATOM 726 C CA . GLY A 1 95 ? -3.933 5.225 12.410 1.00 98.31 95 GLY A CA 1
ATOM 727 C C . GLY A 1 95 ? -3.333 6.295 11.497 1.00 98.31 95 GLY A C 1
ATOM 728 O O . GLY A 1 95 ? -3.055 6.072 10.320 1.00 98.31 95 GLY A O 1
ATOM 729 N N . THR A 1 96 ? -3.096 7.481 12.053 1.00 95.88 96 THR A N 1
ATOM 730 C CA . THR A 1 96 ? -2.382 8.547 11.341 1.00 95.88 96 THR A CA 1
ATOM 731 C C . THR A 1 96 ? -0.867 8.425 11.550 1.00 95.88 96 THR A C 1
ATOM 733 O O . THR A 1 96 ? -0.434 8.119 12.665 1.00 95.88 96 THR A O 1
ATOM 736 N N . PRO A 1 97 ? -0.027 8.659 10.521 1.00 96.19 97 PRO A N 1
ATOM 737 C CA . PRO A 1 97 ? -0.350 9.081 9.150 1.00 96.19 97 PRO A CA 1
ATOM 738 C C . PRO A 1 97 ? -0.500 7.921 8.143 1.00 96.19 97 PRO A C 1
ATOM 740 O O . PRO A 1 97 ? -0.373 8.137 6.933 1.00 96.19 97 PRO A O 1
ATOM 743 N N . ASP A 1 98 ? -0.670 6.682 8.609 1.00 98.19 98 ASP A N 1
ATOM 744 C CA . ASP A 1 98 ? -0.677 5.497 7.746 1.00 98.19 98 ASP A CA 1
ATOM 745 C C . ASP A 1 98 ? -2.004 5.332 6.976 1.00 98.19 98 ASP A C 1
ATOM 747 O O . ASP A 1 98 ? -2.005 4.814 5.862 1.00 98.19 98 ASP A O 1
ATOM 751 N N . ASP A 1 99 ? -3.109 5.880 7.469 1.00 98.31 99 ASP A N 1
ATOM 752 C CA . ASP A 1 99 ? -4.374 6.019 6.740 1.00 98.31 99 ASP A CA 1
ATOM 753 C C . ASP A 1 99 ? -4.199 6.755 5.393 1.00 98.31 99 ASP A C 1
ATOM 755 O O . ASP A 1 99 ? -4.626 6.276 4.340 1.00 98.31 99 ASP A O 1
ATOM 759 N N . LEU A 1 100 ? -3.469 7.873 5.381 1.00 97.88 100 LEU A N 1
ATOM 760 C CA . LEU A 1 100 ? -3.171 8.625 4.155 1.00 97.88 100 LEU A CA 1
ATOM 761 C C . LEU A 1 100 ? -2.210 7.870 3.226 1.00 97.88 100 LEU A C 1
ATOM 763 O O . LEU A 1 100 ? -2.280 7.984 1.995 1.00 97.88 100 LEU A O 1
ATOM 767 N N . LYS A 1 101 ? -1.302 7.075 3.801 1.00 98.38 101 LYS A N 1
ATOM 768 C CA . LYS A 1 101 ? -0.401 6.212 3.028 1.00 98.38 101 LYS A CA 1
ATOM 769 C C . LYS A 1 101 ? -1.163 5.086 2.347 1.00 98.38 101 LYS A C 1
ATOM 771 O O . LYS A 1 101 ? -0.835 4.788 1.202 1.00 98.38 101 LYS A O 1
ATOM 776 N N . LEU A 1 102 ? -2.196 4.529 2.985 1.00 98.75 102 LEU A N 1
ATOM 777 C CA . LEU A 1 102 ? -3.089 3.557 2.356 1.00 98.75 102 LEU A CA 1
ATOM 778 C C . LEU A 1 102 ? -3.763 4.164 1.121 1.00 98.75 102 LEU A C 1
ATOM 780 O O . LEU A 1 102 ? -3.759 3.537 0.064 1.00 98.75 102 LEU A O 1
ATOM 784 N N . ARG A 1 103 ? -4.269 5.402 1.213 1.00 98.75 103 ARG A N 1
ATOM 785 C CA . ARG A 1 103 ? -4.861 6.099 0.056 1.00 98.75 103 ARG A CA 1
ATOM 786 C C . ARG A 1 103 ? -3.853 6.293 -1.075 1.00 98.75 103 ARG A C 1
ATOM 788 O O . ARG A 1 103 ? -4.165 6.029 -2.235 1.00 98.75 103 ARG A O 1
ATOM 795 N N . SER A 1 104 ? -2.635 6.723 -0.739 1.00 98.75 104 SER A N 1
ATOM 796 C CA . SER A 1 104 ? -1.550 6.913 -1.714 1.00 98.75 104 SER A CA 1
ATOM 797 C C . SER A 1 104 ? -1.166 5.600 -2.406 1.00 98.75 104 SER A C 1
ATOM 799 O O . SER A 1 104 ? -1.026 5.548 -3.625 1.00 98.75 104 SER A O 1
ATOM 801 N N . PHE A 1 105 ? -1.027 4.530 -1.622 1.00 98.75 105 PHE A N 1
ATOM 802 C CA . PHE A 1 105 ? -0.782 3.172 -2.095 1.00 98.75 105 PHE A CA 1
ATOM 803 C C . PHE A 1 105 ? -1.888 2.705 -3.048 1.00 98.75 105 PHE A C 1
ATOM 805 O O . PHE A 1 105 ? -1.607 2.309 -4.177 1.00 98.75 105 PHE A O 1
ATOM 812 N N . ALA A 1 106 ? -3.147 2.788 -2.614 1.00 98.75 106 ALA A N 1
ATOM 813 C CA . ALA A 1 106 ? -4.276 2.294 -3.387 1.00 98.75 106 ALA A CA 1
ATOM 814 C C . ALA A 1 106 ? -4.434 3.093 -4.687 1.00 98.75 106 ALA A C 1
ATOM 816 O O . ALA A 1 106 ? -4.669 2.511 -5.738 1.00 98.75 106 ALA A O 1
ATOM 817 N N . THR A 1 107 ? -4.185 4.405 -4.647 1.00 98.75 107 THR A N 1
ATOM 818 C CA . THR A 1 107 ? -4.142 5.258 -5.844 1.00 98.75 107 THR A CA 1
ATOM 819 C C . THR A 1 107 ? -3.058 4.808 -6.819 1.00 98.75 107 THR A C 1
ATOM 821 O O . THR A 1 107 ? -3.346 4.623 -7.998 1.00 98.75 107 THR A O 1
ATOM 824 N N . LEU A 1 108 ? -1.824 4.596 -6.347 1.00 98.75 108 LEU A N 1
ATOM 825 C CA . LEU A 1 108 ? -0.715 4.152 -7.196 1.00 98.75 108 LEU A CA 1
ATOM 826 C C . LEU A 1 108 ? -1.043 2.829 -7.895 1.00 98.75 108 LEU A C 1
ATOM 828 O O . LEU A 1 108 ? -0.899 2.722 -9.111 1.00 98.75 108 LEU A O 1
ATOM 832 N N . PHE A 1 109 ? -1.494 1.830 -7.138 1.00 98.69 109 PHE A N 1
ATOM 833 C CA . PHE A 1 109 ? -1.727 0.505 -7.702 1.00 98.69 109 PHE A CA 1
ATOM 834 C C . PHE A 1 109 ? -3.022 0.407 -8.512 1.00 98.69 109 PHE A C 1
ATOM 836 O O . PHE A 1 109 ? -3.044 -0.319 -9.503 1.00 98.69 109 PHE A O 1
ATOM 843 N N . ALA A 1 110 ? -4.051 1.203 -8.205 1.00 98.44 110 ALA A N 1
ATOM 844 C CA . ALA A 1 110 ? -5.223 1.350 -9.072 1.00 98.44 110 ALA A CA 1
ATOM 845 C C . ALA A 1 110 ? -4.849 1.908 -10.454 1.00 98.44 110 ALA A C 1
ATOM 847 O O . ALA A 1 110 ? -5.475 1.564 -11.449 1.00 98.44 110 ALA A O 1
ATOM 848 N N . ARG A 1 111 ? -3.799 2.736 -10.550 1.00 97.56 111 ARG A N 1
ATOM 849 C CA . ARG A 1 111 ? -3.340 3.272 -11.839 1.00 97.56 111 ARG A CA 1
ATOM 850 C C . ARG A 1 111 ? -2.631 2.260 -12.729 1.00 97.56 111 ARG A C 1
ATOM 852 O O . ARG A 1 111 ? -2.551 2.512 -13.931 1.00 97.56 111 ARG A O 1
ATOM 859 N N . VAL A 1 112 ? -2.112 1.166 -12.176 1.00 97.38 112 VAL A N 1
ATOM 860 C CA . VAL A 1 112 ? -1.354 0.146 -12.927 1.00 97.38 112 VAL A CA 1
ATOM 861 C C . VAL A 1 112 ? -2.052 -1.210 -13.003 1.00 97.38 112 VAL A C 1
ATOM 863 O O . VAL A 1 112 ? -1.678 -2.041 -13.827 1.00 97.38 112 VAL A O 1
ATOM 866 N N . ALA A 1 113 ? -3.060 -1.448 -12.165 1.00 97.44 113 ALA A N 1
ATOM 867 C CA . ALA A 1 113 ? -3.874 -2.654 -12.203 1.00 97.44 113 ALA A CA 1
ATOM 868 C C . ALA A 1 113 ? -5.045 -2.521 -13.200 1.00 97.44 113 ALA A C 1
ATOM 870 O O . ALA A 1 113 ? -5.456 -1.407 -13.528 1.00 97.44 113 ALA A O 1
ATOM 871 N N . PRO A 1 114 ? -5.623 -3.644 -13.669 1.00 95.69 114 PRO A N 1
ATOM 872 C CA . PRO A 1 114 ? -6.856 -3.620 -14.453 1.00 95.69 114 PRO A CA 1
ATOM 873 C C . PRO A 1 114 ? -8.043 -2.998 -13.684 1.00 95.69 114 PRO A C 1
ATOM 875 O O . PRO A 1 114 ? -8.070 -3.079 -12.451 1.00 95.69 114 PRO A O 1
ATOM 878 N N . PRO A 1 115 ? -9.056 -2.452 -14.387 1.00 94.94 115 PRO A N 1
ATOM 879 C CA . PRO A 1 115 ? -10.278 -1.941 -13.762 1.00 94.94 115 PRO A CA 1
ATOM 880 C C . PRO A 1 115 ? -10.983 -2.982 -12.883 1.00 94.94 115 PRO A C 1
ATOM 882 O O . PRO A 1 115 ? -10.977 -4.176 -13.189 1.00 94.94 115 PRO A O 1
ATOM 885 N N . GLY A 1 116 ? -11.614 -2.529 -11.801 1.00 95.12 116 GLY A N 1
ATOM 886 C CA . GLY A 1 116 ? -12.254 -3.382 -10.795 1.00 95.12 116 GLY A CA 1
ATOM 887 C C . GLY A 1 116 ? -11.277 -3.999 -9.790 1.00 95.12 116 GLY A C 1
ATOM 888 O O . GLY A 1 116 ? -11.664 -4.877 -9.014 1.00 95.12 116 GLY A O 1
ATOM 889 N N . SER A 1 117 ? -10.011 -3.568 -9.789 1.00 98.19 117 SER A N 1
ATOM 890 C CA . SER A 1 117 ? -8.982 -4.099 -8.891 1.00 98.19 117 SER A CA 1
ATOM 891 C C . SER A 1 117 ? -9.322 -3.906 -7.409 1.00 98.19 117 SER A C 1
ATOM 893 O O . SER A 1 117 ? -10.063 -3.004 -7.016 1.00 98.19 117 SER A O 1
ATOM 895 N N . VAL A 1 118 ? -8.697 -4.719 -6.551 1.00 98.69 118 VAL A N 1
ATOM 896 C CA . VAL A 1 118 ? -8.786 -4.572 -5.088 1.00 98.69 118 VAL A CA 1
ATOM 897 C C . VAL A 1 118 ? -8.368 -3.171 -4.615 1.00 98.69 118 VAL A C 1
ATOM 899 O O . VAL A 1 118 ? -8.866 -2.684 -3.607 1.00 98.69 118 VAL A O 1
ATOM 902 N N . PHE A 1 119 ? -7.494 -2.488 -5.359 1.00 98.75 119 PHE A N 1
ATOM 903 C CA . PHE A 1 119 ? -7.030 -1.142 -5.030 1.00 98.75 119 PHE A CA 1
ATOM 904 C C . PHE A 1 119 ? -8.120 -0.086 -5.253 1.00 98.75 119 PHE A C 1
ATOM 906 O O . PHE A 1 119 ? -8.316 0.774 -4.397 1.00 98.75 119 PHE A O 1
ATOM 913 N N . GLU A 1 120 ? -8.883 -0.186 -6.346 1.00 98.69 120 GLU A N 1
ATOM 914 C CA . GLU A 1 120 ? -10.066 0.659 -6.574 1.00 98.69 120 GLU A CA 1
ATOM 915 C C . GLU A 1 120 ? -11.146 0.396 -5.520 1.00 98.69 120 GLU A C 1
ATOM 917 O O . GLU A 1 120 ? -11.758 1.330 -5.006 1.00 98.69 120 GLU A O 1
ATOM 922 N N . GLN A 1 121 ? -11.331 -0.866 -5.128 1.00 98.75 121 GLN A N 1
ATOM 923 C CA . GLN A 1 121 ? -12.282 -1.237 -4.078 1.00 98.75 121 GLN A CA 1
ATOM 924 C C . GLN A 1 121 ? -11.870 -0.691 -2.703 1.00 98.75 121 GLN A C 1
ATOM 926 O O . GLN A 1 121 ? -12.722 -0.223 -1.950 1.00 98.75 121 GLN A O 1
ATOM 931 N N . LEU A 1 122 ? -10.570 -0.683 -2.379 1.00 98.56 122 LEU A N 1
ATOM 932 C CA . LEU A 1 122 ? -10.058 -0.026 -1.173 1.00 98.56 122 LEU A CA 1
ATOM 933 C C . LEU A 1 122 ? -10.350 1.478 -1.183 1.00 98.56 122 LEU A C 1
ATOM 935 O O . LEU A 1 122 ? -10.771 2.013 -0.160 1.00 98.56 122 LEU A O 1
ATOM 939 N N . LEU A 1 123 ? -10.154 2.148 -2.323 1.00 98.75 123 LEU A N 1
ATOM 940 C CA . LEU A 1 123 ? -10.477 3.569 -2.479 1.00 98.75 123 LEU A CA 1
ATOM 941 C C . LEU A 1 123 ? -11.970 3.829 -2.284 1.00 98.75 123 LEU A C 1
ATOM 943 O O . LEU A 1 123 ? -12.330 4.714 -1.512 1.00 98.75 123 LEU A O 1
ATOM 947 N N . ALA A 1 124 ? -12.829 3.030 -2.918 1.00 98.62 124 ALA A N 1
ATOM 948 C CA . ALA A 1 124 ? -14.278 3.121 -2.762 1.00 98.62 124 ALA A CA 1
ATOM 949 C C . ALA A 1 124 ? -14.717 2.923 -1.304 1.00 98.62 124 ALA A C 1
ATOM 951 O O . ALA A 1 124 ? -15.539 3.678 -0.799 1.00 98.62 124 ALA A O 1
ATOM 952 N N . LYS A 1 125 ? -14.141 1.933 -0.614 1.00 98.50 125 LYS A N 1
ATOM 953 C CA . LYS A 1 125 ? -14.500 1.599 0.767 1.00 98.50 125 LYS A CA 1
ATOM 954 C C . LYS A 1 125 ? -14.034 2.640 1.783 1.00 98.50 125 LYS A C 1
ATOM 956 O O . LYS A 1 125 ? -14.772 2.960 2.708 1.00 98.50 125 LYS A O 1
ATOM 961 N N . TYR A 1 126 ? -12.783 3.077 1.678 1.00 98.56 126 TYR A N 1
ATOM 962 C CA . TYR A 1 126 ? -12.125 3.838 2.742 1.00 98.56 126 TYR A CA 1
ATOM 963 C C . TYR A 1 126 ? -12.028 5.336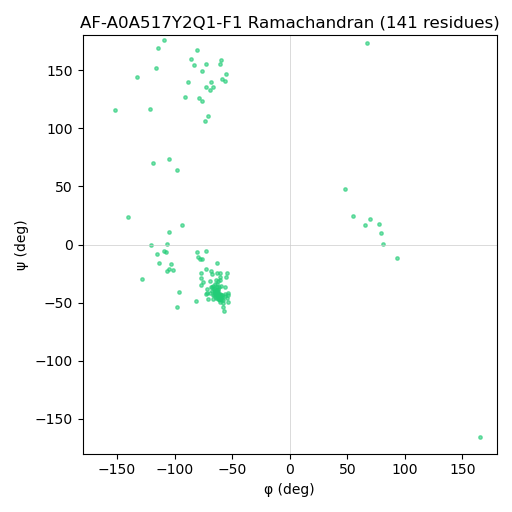 2.474 1.00 98.56 126 TYR A C 1
ATOM 965 O O . TYR A 1 126 ? -11.760 6.094 3.406 1.00 98.56 126 TYR A O 1
ATOM 973 N N . PHE A 1 127 ? -12.207 5.755 1.223 1.00 98.38 127 PHE A N 1
ATOM 974 C CA . PHE A 1 127 ? -11.943 7.120 0.779 1.00 98.38 127 PHE A CA 1
ATOM 975 C C . PHE A 1 127 ? -12.998 7.622 -0.218 1.00 98.38 127 PHE A C 1
ATOM 977 O O . PHE A 1 127 ? -12.681 8.483 -1.027 1.00 98.38 127 PHE A O 1
ATOM 984 N N . ASP A 1 128 ? -14.216 7.069 -0.215 1.00 97.81 128 ASP A N 1
ATOM 985 C CA . ASP A 1 128 ? -15.324 7.462 -1.107 1.00 97.81 128 ASP A CA 1
ATOM 986 C C . ASP A 1 128 ? -14.985 7.412 -2.614 1.00 97.81 128 ASP A C 1
ATOM 988 O O . ASP A 1 128 ? -15.578 8.105 -3.436 1.00 97.81 128 ASP A O 1
ATOM 992 N N . GLY A 1 129 ? -14.003 6.589 -2.996 1.00 97.56 129 GLY A N 1
ATOM 993 C CA . GLY A 1 129 ? -13.489 6.498 -4.368 1.00 97.56 129 GLY A CA 1
ATOM 994 C C . GLY A 1 129 ? -12.481 7.593 -4.736 1.00 97.56 129 GLY A C 1
ATOM 995 O O . GLY A 1 129 ? -11.951 7.592 -5.848 1.00 97.56 129 GLY A O 1
ATOM 996 N N . GLU A 1 130 ? -12.167 8.499 -3.812 1.00 97.94 130 GLU A N 1
ATOM 997 C CA . GLU A 1 130 ? -11.298 9.646 -4.049 1.00 97.94 130 GLU A CA 1
ATOM 998 C C . GLU A 1 130 ? -9.813 9.259 -4.101 1.00 97.94 130 GLU A C 1
ATOM 1000 O O . GLU A 1 130 ? -9.207 8.762 -3.144 1.00 97.94 130 GLU A O 1
ATOM 1005 N N . LEU A 1 131 ? -9.170 9.596 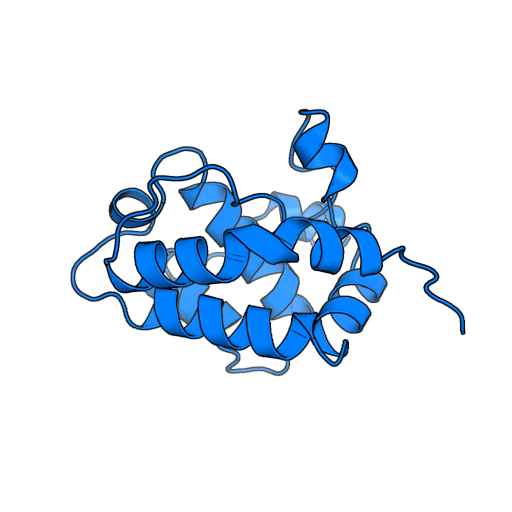-5.217 1.00 97.94 131 LEU A N 1
ATOM 1006 C CA . LEU A 1 131 ? -7.748 9.344 -5.458 1.00 97.94 131 LEU A CA 1
ATOM 1007 C C . LEU A 1 131 ? -6.856 10.327 -4.692 1.00 97.94 131 LEU A C 1
ATOM 1009 O O . LEU A 1 131 ? -7.220 11.483 -4.481 1.00 97.94 131 LEU A O 1
ATOM 1013 N N . ASP A 1 132 ? -5.660 9.897 -4.293 1.00 98.25 132 ASP A N 1
ATOM 1014 C CA . ASP A 1 132 ? -4.653 10.788 -3.710 1.00 98.25 132 ASP A CA 1
ATOM 1015 C C . ASP A 1 132 ? -4.072 11.725 -4.782 1.00 98.25 132 ASP A C 1
ATOM 1017 O O . ASP A 1 132 ? -3.320 11.320 -5.673 1.00 98.25 132 ASP A O 1
ATOM 1021 N N . THR A 1 133 ? -4.397 13.012 -4.685 1.00 97.56 133 THR A N 1
ATOM 1022 C CA . THR A 1 133 ? -4.034 14.020 -5.694 1.00 97.56 133 THR A CA 1
ATOM 1023 C C . THR A 1 133 ? -2.524 14.221 -5.822 1.00 97.56 133 THR A C 1
ATOM 1025 O O . THR A 1 133 ? -2.029 14.506 -6.916 1.00 97.56 133 THR A O 1
ATOM 1028 N N . ARG A 1 134 ? -1.761 14.040 -4.734 1.00 97.38 134 ARG A N 1
ATOM 1029 C CA . ARG A 1 134 ? -0.294 14.128 -4.772 1.00 97.38 134 ARG A CA 1
ATOM 1030 C C . ARG A 1 134 ? 0.310 12.962 -5.548 1.00 97.38 134 ARG A C 1
ATOM 1032 O O . ARG A 1 134 ? 1.210 13.193 -6.352 1.00 97.38 134 ARG A O 1
ATOM 1039 N N . THR A 1 135 ? -0.204 11.750 -5.352 1.00 98.12 135 THR A N 1
ATOM 1040 C CA . THR A 1 135 ? 0.171 10.561 -6.129 1.00 98.12 135 THR A CA 1
ATOM 1041 C C . THR A 1 135 ? -0.096 10.794 -7.615 1.00 98.12 135 THR A C 1
ATOM 1043 O O . THR A 1 135 ? 0.809 10.603 -8.423 1.00 98.12 135 THR A O 1
ATOM 1046 N N . LEU A 1 136 ? -1.276 11.307 -7.983 1.00 97.81 136 LEU A N 1
ATOM 1047 C CA . LEU A 1 136 ? -1.597 11.624 -9.383 1.00 97.81 136 LEU A CA 1
ATOM 1048 C C . LEU A 1 136 ? -0.644 12.656 -9.993 1.00 97.81 136 LEU A C 1
ATOM 1050 O O . LEU A 1 136 ? -0.167 12.472 -11.110 1.00 97.81 136 LEU A O 1
ATOM 1054 N N . ARG A 1 137 ? -0.318 13.725 -9.258 1.00 96.75 137 ARG A N 1
ATOM 1055 C CA . ARG A 1 137 ? 0.638 14.739 -9.725 1.00 96.75 137 ARG A CA 1
ATOM 1056 C C . ARG A 1 137 ? 2.023 14.145 -9.975 1.00 96.75 137 ARG A C 1
ATOM 1058 O O . ARG A 1 137 ? 2.639 14.461 -10.985 1.00 96.75 137 ARG A O 1
ATOM 1065 N N . LEU A 1 138 ? 2.501 13.277 -9.083 1.00 96.50 138 LEU A N 1
ATOM 1066 C CA . LEU A 1 138 ? 3.796 12.603 -9.238 1.00 96.50 138 LEU A CA 1
ATOM 1067 C C . LEU A 1 138 ? 3.814 11.605 -10.406 1.00 96.50 138 LEU A C 1
ATOM 1069 O O . LEU A 1 138 ? 4.876 11.368 -10.972 1.00 96.50 138 LEU A O 1
ATOM 1073 N N . LEU A 1 139 ? 2.656 11.066 -10.800 1.00 96.06 139 LEU A N 1
ATOM 1074 C CA . LEU A 1 139 ? 2.502 10.259 -12.018 1.00 96.06 139 LEU A CA 1
ATOM 1075 C C . LEU A 1 139 ? 2.368 11.097 -13.300 1.00 96.06 139 LEU A C 1
ATOM 1077 O O . LEU A 1 139 ? 2.346 10.527 -14.386 1.00 96.06 139 LEU A O 1
ATOM 1081 N N . GLY A 1 140 ? 2.275 12.427 -13.196 1.00 92.88 140 GLY A N 1
ATOM 1082 C CA . GLY A 1 140 ? 2.015 13.310 -14.337 1.00 92.88 140 GLY A CA 1
ATOM 1083 C C . GLY A 1 140 ? 0.548 13.338 -14.786 1.00 92.88 140 GLY A C 1
ATOM 1084 O O . GLY A 1 140 ? 0.257 13.772 -15.895 1.00 92.88 140 GLY A O 1
ATOM 1085 N N . GLU A 1 141 ? -0.377 12.884 -13.938 1.00 86.44 141 GLU A N 1
ATOM 1086 C CA . GLU A 1 141 ? -1.816 12.771 -14.229 1.00 86.44 141 GLU A CA 1
ATOM 1087 C C . GLU A 1 141 ? -2.668 13.823 -13.496 1.00 86.44 141 GLU A C 1
ATOM 1089 O O . GLU A 1 141 ? -3.876 13.916 -13.706 1.00 86.44 141 GLU A O 1
ATOM 1094 N N . GLY A 1 142 ? -2.055 14.605 -12.605 1.00 70.56 142 GLY A N 1
ATOM 1095 C CA . GLY A 1 142 ? -2.706 15.708 -11.900 1.00 70.56 142 GLY A CA 1
ATOM 1096 C C . GLY A 1 142 ? -2.545 17.023 -12.662 1.00 70.56 142 GLY A C 1
ATOM 1097 O O . GLY A 1 142 ? -1.417 17.399 -12.979 1.00 70.56 142 GLY A O 1
ATOM 1098 N N . ARG A 1 143 ? -3.662 17.709 -12.929 1.00 57.34 143 ARG A N 1
ATOM 1099 C CA . ARG A 1 143 ? -3.679 19.088 -13.441 1.00 57.34 143 ARG A CA 1
ATOM 1100 C C . ARG A 1 143 ? -3.201 20.086 -12.385 1.00 57.34 143 ARG A C 1
ATOM 1102 O O . ARG A 1 143 ? -3.426 19.829 -11.177 1.00 57.34 143 ARG A O 1
#

Mean predicted aligned error: 2.58 Å

pLDDT: mean 96.62, std 6.27, range [51.19, 98.88]

Sequence (143 aa):
MSDPFDLARFVRAQAHDYSAALAEVRAGRKESHWMWYVFPQLAGLGSSPTARKYGVSGRAEAEAYLAHPVLGPRLLEIAAAALAVEGRTAFDVFGTPDDLKLRSFATLFARVAPPGSVFEQLLAKYFDGELDTRTLRLLGEGR